Protein AF-A0A2I4CZY6-F1 (afdb_monomer_lite)

pLDDT: mean 74.47, std 20.56, range [33.97, 94.44]

Secondary structure (DSSP, 8-state):
------------------------SHHHHHHHHHHHHHHHHHHHTT-TTS-----HHHHHHHHHHHHHH--THHHHHHHHHH--S----

Sequence (89 aa):
MASTSARQNRSLSARKLSDSTMASPAPLTKANTSFCLALFSKLGDNDRTENVFFSPFSVSSALAMVMLGARGNTATQMSELLCADHQDR

Organism: Austrofundulus limnaeus (NCBI:txid52670)

InterPro domains:
  IPR023796 Serpin domain [PF00079] (31-84)
  IPR036186 Serpin superfamily [SSF56574] (20-86)
  IPR042178 Serpin superfamily, domain 1 [G3DSA:3.30.497.10] (1-89)

Foldseek 3Di:
DDDDDDDDDPPDPPPPPDCPPPPPCVQQVVLLVVLVVVVQVVVCVVPVPDDDDDDSVVVLVVLVVVLVVDDDPSVVVSCVSNRPDPPPD

Radius of gyration: 25.67 Å; chains: 1; bounding box: 84×50×32 Å

Structure (mmCIF, N/CA/C/O backbone):
data_AF-A0A2I4CZY6-F1
#
_entry.id   AF-A0A2I4CZY6-F1
#
loop_
_atom_site.group_PDB
_atom_site.id
_atom_site.type_symbol
_atom_site.label_atom_id
_atom_site.label_alt_id
_atom_site.label_comp_id
_atom_site.label_asym_id
_atom_site.label_entity_id
_atom_site.label_seq_id
_atom_site.pdbx_PDB_ins_code
_atom_site.Cartn_x
_atom_site.Cartn_y
_atom_site.Cartn_z
_atom_site.occupancy
_atom_site.B_iso_or_equiv
_atom_site.auth_seq_id
_atom_site.auth_comp_id
_atom_site.auth_asym_id
_atom_site.auth_atom_id
_atom_site.pdbx_PDB_model_num
ATOM 1 N N . MET A 1 1 ? 69.245 -37.803 11.677 1.00 39.03 1 MET A N 1
ATOM 2 C CA . MET A 1 1 ? 68.099 -37.954 12.601 1.00 39.03 1 MET A CA 1
ATOM 3 C C . MET A 1 1 ? 66.870 -37.367 11.909 1.00 39.03 1 MET A C 1
ATOM 5 O O . MET A 1 1 ? 66.867 -36.176 11.654 1.00 39.03 1 MET A O 1
ATOM 9 N N . ALA A 1 2 ? 66.091 -38.236 11.249 1.00 37.66 2 ALA A N 1
ATOM 10 C CA . ALA A 1 2 ? 64.656 -38.497 11.498 1.00 37.66 2 ALA A CA 1
ATOM 11 C C . ALA A 1 2 ? 63.749 -37.302 11.118 1.00 37.66 2 ALA A C 1
ATOM 13 O O . ALA A 1 2 ? 63.731 -36.302 11.816 1.00 37.66 2 ALA A O 1
ATOM 14 N N . SER A 1 3 ? 63.174 -37.250 9.911 1.00 39.97 3 SER A N 1
ATOM 15 C CA . SER A 1 3 ? 62.009 -38.004 9.398 1.00 39.97 3 SER A CA 1
ATOM 16 C C . SER A 1 3 ? 60.671 -37.638 10.059 1.00 39.97 3 SER A C 1
ATOM 18 O O . SER A 1 3 ? 60.522 -37.759 11.269 1.00 39.97 3 SER A O 1
ATOM 20 N N . THR A 1 4 ? 59.693 -37.356 9.184 1.00 47.19 4 THR A N 1
ATOM 21 C CA . THR A 1 4 ? 58.232 -37.514 9.359 1.00 47.19 4 THR A CA 1
ATOM 22 C C . THR A 1 4 ? 57.436 -36.338 9.945 1.00 47.19 4 THR A C 1
ATOM 24 O O . THR A 1 4 ? 57.485 -36.085 11.140 1.00 47.19 4 THR A O 1
ATOM 27 N N . SER A 1 5 ? 56.588 -35.715 9.109 1.00 45.25 5 SER A N 1
ATOM 28 C CA . SER A 1 5 ? 55.166 -35.407 9.403 1.00 45.25 5 SER A CA 1
ATOM 29 C C . SER A 1 5 ? 54.523 -34.784 8.143 1.00 45.25 5 SER A C 1
ATOM 31 O O . SER A 1 5 ? 54.842 -33.662 7.774 1.00 45.25 5 SER A O 1
ATOM 33 N N . ALA A 1 6 ? 53.848 -35.528 7.262 1.00 43.81 6 ALA A N 1
ATOM 34 C CA . ALA A 1 6 ? 52.489 -36.070 7.388 1.00 43.81 6 ALA A CA 1
ATOM 35 C C . ALA A 1 6 ? 51.387 -34.998 7.537 1.00 43.81 6 ALA A C 1
ATOM 37 O O . ALA A 1 6 ? 50.987 -34.6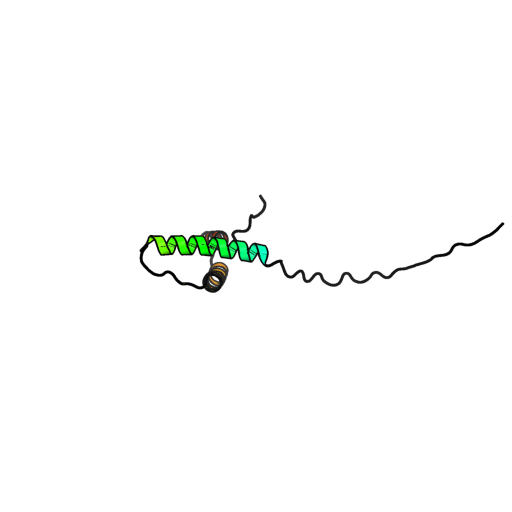75 8.647 1.00 43.81 6 ALA A O 1
ATOM 38 N N . ARG A 1 7 ? 50.819 -34.525 6.417 1.00 44.41 7 ARG A N 1
ATOM 39 C CA . ARG A 1 7 ? 49.368 -34.615 6.135 1.00 44.41 7 ARG A CA 1
ATOM 40 C C . ARG A 1 7 ? 49.006 -33.914 4.830 1.00 44.41 7 ARG A C 1
ATOM 42 O O . ARG A 1 7 ? 48.794 -32.709 4.758 1.00 44.41 7 ARG A O 1
ATOM 49 N N . GLN A 1 8 ? 48.831 -34.738 3.811 1.00 50.75 8 GLN A N 1
ATOM 50 C CA . GLN A 1 8 ? 47.884 -34.474 2.748 1.00 50.75 8 GLN A CA 1
ATOM 51 C C . GLN A 1 8 ? 46.475 -34.505 3.346 1.00 50.75 8 GLN A C 1
ATOM 53 O O . GLN A 1 8 ? 46.080 -35.516 3.913 1.00 50.75 8 GLN A O 1
ATOM 58 N N . ASN A 1 9 ? 45.724 -33.416 3.209 1.00 40.91 9 ASN A N 1
ATOM 59 C CA . ASN A 1 9 ? 44.270 -33.449 3.315 1.00 40.91 9 ASN A CA 1
ATOM 60 C C . ASN A 1 9 ? 43.688 -32.526 2.246 1.00 40.91 9 ASN A C 1
ATOM 62 O O . ASN A 1 9 ? 43.410 -31.351 2.468 1.00 40.91 9 ASN A O 1
ATOM 66 N N . ARG A 1 10 ? 43.508 -33.107 1.054 1.00 49.91 10 ARG A N 1
ATOM 67 C CA . ARG A 1 10 ? 42.519 -32.656 0.075 1.00 49.91 10 ARG A CA 1
ATOM 68 C C . ARG A 1 10 ? 41.142 -32.770 0.735 1.00 49.91 10 ARG A C 1
ATOM 70 O O . ARG A 1 10 ? 40.482 -33.796 0.610 1.00 49.91 10 ARG A O 1
ATOM 77 N N . SER A 1 11 ? 40.731 -31.739 1.467 1.00 46.47 11 SER A N 1
ATOM 78 C CA . SER A 1 11 ? 39.347 -31.612 1.906 1.00 46.47 11 SER A CA 1
ATOM 79 C C . SER A 1 11 ? 38.558 -30.984 0.769 1.00 46.47 11 SER A C 1
ATOM 81 O O . SER A 1 11 ? 38.684 -29.802 0.466 1.00 46.47 11 SER A O 1
ATOM 83 N N . LEU A 1 12 ? 37.834 -31.872 0.102 1.00 46.00 12 LEU A N 1
ATOM 84 C CA . LEU A 1 12 ? 36.777 -31.687 -0.876 1.00 46.00 12 LEU A CA 1
ATOM 85 C C . LEU A 1 12 ? 36.156 -30.284 -0.862 1.00 46.00 12 LEU A C 1
ATOM 87 O O . LEU A 1 12 ? 35.652 -29.824 0.161 1.00 46.00 12 LEU A O 1
ATOM 91 N N . SER A 1 13 ? 36.145 -29.665 -2.046 1.00 52.50 13 SER A N 1
ATOM 92 C CA . SER A 1 13 ? 35.219 -28.601 -2.429 1.00 52.50 13 SER A CA 1
ATOM 93 C C . SER A 1 13 ? 33.795 -29.096 -2.164 1.00 52.50 13 SER A C 1
ATOM 95 O O . SER A 1 13 ? 33.159 -29.738 -3.004 1.00 52.50 13 SER A O 1
ATOM 97 N N . ALA A 1 14 ? 33.330 -28.889 -0.933 1.00 48.25 14 ALA A N 1
ATOM 98 C CA . ALA A 1 14 ? 31.943 -29.039 -0.568 1.00 48.25 14 ALA A CA 1
ATOM 99 C C . ALA A 1 14 ? 31.219 -27.935 -1.328 1.00 48.25 14 ALA A C 1
ATOM 101 O O . ALA A 1 14 ? 31.343 -26.752 -1.014 1.00 48.25 14 ALA A O 1
ATOM 102 N N . ARG A 1 15 ? 30.558 -28.362 -2.405 1.00 42.50 15 ARG A N 1
ATOM 103 C CA . ARG A 1 15 ? 29.551 -27.630 -3.165 1.00 42.50 15 ARG A CA 1
ATOM 104 C C . ARG A 1 15 ? 28.907 -26.585 -2.261 1.00 42.50 15 ARG A C 1
ATOM 106 O O . ARG A 1 15 ? 28.262 -26.954 -1.281 1.00 42.50 15 ARG A O 1
ATOM 113 N N . LYS A 1 16 ? 29.104 -25.305 -2.588 1.00 46.22 16 LYS A N 1
ATOM 114 C CA . LYS A 1 16 ? 28.320 -24.209 -2.026 1.00 46.22 16 LYS A CA 1
ATOM 115 C C . LYS A 1 16 ? 26.871 -24.516 -2.399 1.00 46.22 16 LYS A C 1
ATOM 117 O O . LYS A 1 16 ? 26.454 -24.282 -3.530 1.00 46.22 16 LYS A O 1
ATOM 122 N N . LEU A 1 17 ? 26.183 -25.207 -1.491 1.00 41.84 17 LEU A N 1
ATOM 123 C CA . LEU A 1 17 ? 24.759 -25.472 -1.555 1.00 41.84 17 LEU A CA 1
ATOM 124 C C . LEU A 1 17 ? 24.106 -24.116 -1.765 1.00 41.84 17 LEU A C 1
ATOM 126 O O . LEU A 1 17 ? 24.444 -23.155 -1.074 1.00 41.84 17 LEU A O 1
ATOM 130 N N . SER A 1 18 ? 23.278 -24.060 -2.802 1.00 50.38 18 SER A N 1
ATOM 131 C CA . SER A 1 18 ? 22.428 -22.938 -3.158 1.00 50.38 18 SER A CA 1
ATOM 132 C C . SER A 1 18 ? 21.943 -22.238 -1.899 1.00 50.38 18 SER A C 1
ATOM 134 O O . SER A 1 18 ? 21.132 -22.786 -1.150 1.00 50.38 18 SER A O 1
ATOM 136 N N . ASP A 1 19 ? 22.456 -21.036 -1.678 1.00 45.59 19 ASP A N 1
ATOM 137 C CA . ASP A 1 19 ? 21.843 -20.089 -0.772 1.00 45.59 19 ASP A CA 1
ATOM 138 C C . ASP A 1 19 ? 20.528 -19.672 -1.437 1.00 45.59 19 ASP A C 1
ATOM 140 O O . ASP A 1 19 ? 20.442 -18.681 -2.158 1.00 45.59 19 ASP A O 1
ATOM 144 N N . SER A 1 20 ? 19.502 -20.510 -1.289 1.00 54.28 20 SER A N 1
ATOM 145 C CA . SER A 1 20 ? 18.120 -20.069 -1.385 1.00 54.28 20 SER A CA 1
ATOM 146 C C . SER A 1 20 ? 17.871 -19.231 -0.139 1.00 54.28 20 SER A C 1
ATOM 148 O O . SER A 1 20 ? 17.179 -19.669 0.778 1.00 54.28 20 SER A O 1
ATOM 150 N N . THR A 1 21 ? 18.501 -18.054 -0.074 1.00 57.12 21 THR A N 1
ATOM 151 C CA . THR A 1 21 ? 18.176 -17.049 0.925 1.00 57.12 21 THR A CA 1
ATOM 152 C C . THR A 1 21 ? 16.696 -16.762 0.730 1.00 57.12 21 THR A C 1
ATOM 154 O O . THR A 1 21 ? 16.298 -16.088 -0.220 1.00 57.12 21 THR A O 1
ATOM 157 N N . MET A 1 22 ? 15.854 -17.307 1.605 1.00 54.12 22 MET A N 1
ATOM 158 C CA . MET A 1 22 ? 14.544 -16.728 1.840 1.00 54.12 22 MET A CA 1
ATOM 159 C C . MET A 1 22 ? 14.841 -15.299 2.275 1.00 54.12 22 MET A C 1
ATOM 161 O O . MET A 1 22 ? 15.390 -15.098 3.360 1.00 54.12 22 MET A O 1
ATOM 165 N N . ALA A 1 23 ? 14.596 -14.329 1.391 1.00 60.62 23 ALA A N 1
ATOM 166 C CA . ALA A 1 23 ? 14.735 -12.923 1.729 1.00 60.62 23 ALA A CA 1
ATOM 167 C C . ALA A 1 23 ? 14.030 -12.713 3.073 1.00 60.62 23 ALA A C 1
ATOM 169 O O . ALA A 1 23 ? 12.866 -13.094 3.226 1.00 60.62 23 ALA A O 1
ATOM 170 N N . SER A 1 24 ? 14.765 -12.213 4.070 1.00 58.44 24 SER A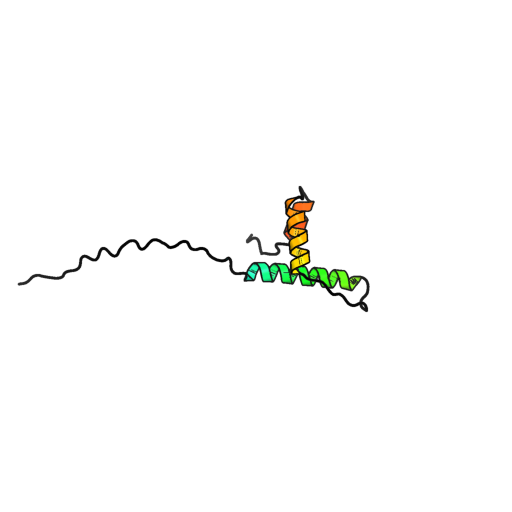 N 1
ATOM 171 C CA . SER A 1 24 ? 14.198 -11.935 5.388 1.00 58.44 24 SER A CA 1
ATOM 172 C C . SER A 1 24 ? 12.906 -11.139 5.184 1.00 58.44 24 SER A C 1
ATOM 174 O O . SER A 1 24 ? 12.944 -10.141 4.468 1.00 58.44 24 SER A O 1
ATOM 176 N N . PRO A 1 25 ? 11.761 -11.532 5.765 1.00 65.56 25 PRO A N 1
ATOM 177 C CA . PRO A 1 25 ? 10.506 -10.807 5.577 1.00 65.56 25 PRO A CA 1
ATOM 178 C C . PRO A 1 25 ? 10.512 -9.437 6.272 1.00 65.56 25 PRO A C 1
ATOM 180 O O . PRO A 1 25 ? 9.533 -8.699 6.170 1.00 65.56 25 PRO A O 1
ATOM 183 N N . ALA A 1 26 ? 11.580 -9.084 6.997 1.00 72.88 26 ALA A N 1
ATOM 184 C CA . ALA A 1 26 ? 11.672 -7.852 7.772 1.00 72.88 26 ALA A CA 1
ATOM 185 C C . ALA A 1 26 ? 11.489 -6.563 6.937 1.00 72.88 26 ALA A C 1
ATOM 187 O O . ALA A 1 26 ? 10.699 -5.719 7.369 1.00 72.88 26 ALA A O 1
ATOM 188 N N . PRO A 1 27 ? 12.114 -6.396 5.751 1.00 79.00 27 PRO A N 1
ATOM 189 C CA . PRO A 1 27 ? 11.942 -5.194 4.930 1.00 79.00 27 PRO A CA 1
ATOM 190 C C . PRO A 1 27 ? 10.513 -5.081 4.374 1.00 79.00 27 PRO A C 1
ATOM 192 O O . PRO A 1 27 ? 9.845 -4.065 4.552 1.00 79.00 27 PRO A O 1
ATOM 195 N N . LEU A 1 28 ? 9.960 -6.189 3.864 1.00 81.62 28 LEU A N 1
ATOM 196 C CA . LEU A 1 28 ? 8.576 -6.252 3.374 1.00 81.62 28 LEU A CA 1
ATOM 197 C C . LEU A 1 28 ? 7.546 -5.977 4.478 1.00 81.62 28 LEU A C 1
ATOM 199 O O . LEU A 1 28 ? 6.562 -5.271 4.261 1.00 81.62 28 LEU A O 1
ATOM 203 N N . THR A 1 29 ? 7.777 -6.507 5.681 1.00 86.06 29 THR A N 1
ATOM 204 C CA . THR A 1 29 ? 6.917 -6.259 6.848 1.00 86.06 29 THR A CA 1
ATOM 205 C C . THR A 1 29 ? 6.937 -4.781 7.226 1.00 86.06 29 THR A C 1
ATOM 207 O O . THR A 1 29 ? 5.883 -4.207 7.508 1.00 86.06 29 THR A O 1
ATOM 210 N N . LYS A 1 30 ? 8.111 -4.140 7.187 1.00 86.88 30 LYS A N 1
ATOM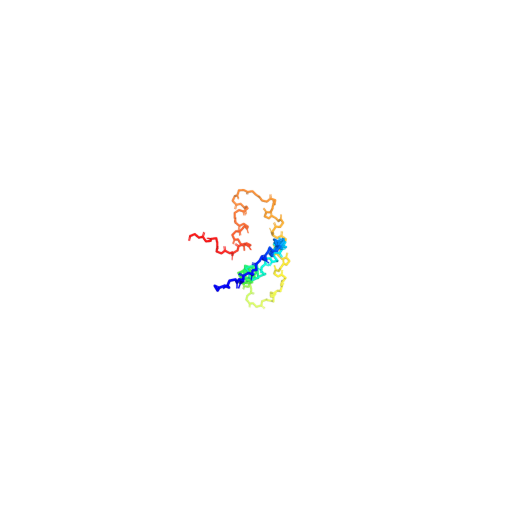 211 C CA . LYS A 1 30 ? 8.273 -2.710 7.467 1.00 86.88 30 LYS A CA 1
ATOM 212 C C . LYS A 1 30 ? 7.559 -1.845 6.425 1.00 86.88 30 LYS A C 1
ATOM 214 O O . LYS A 1 30 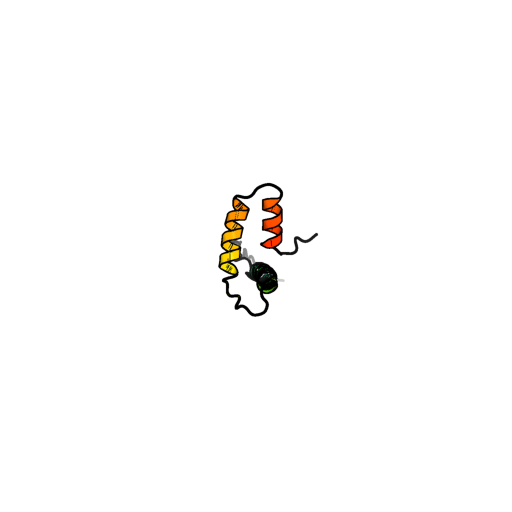? 6.779 -0.976 6.814 1.00 86.88 30 LYS A O 1
ATOM 219 N N . ALA A 1 31 ? 7.759 -2.121 5.135 1.00 86.75 31 ALA A N 1
ATOM 220 C CA . ALA A 1 31 ? 7.091 -1.410 4.047 1.00 86.75 31 ALA A CA 1
ATOM 221 C C . ALA A 1 31 ? 5.560 -1.536 4.147 1.00 86.75 31 ALA A C 1
ATOM 223 O O . ALA A 1 31 ? 4.852 -0.528 4.165 1.00 86.75 31 ALA A O 1
ATOM 224 N N . ASN A 1 32 ? 5.045 -2.757 4.336 1.00 89.12 32 ASN A N 1
ATOM 225 C CA . ASN A 1 32 ? 3.607 -3.002 4.464 1.00 89.12 32 ASN A CA 1
ATOM 226 C C . ASN A 1 32 ? 3.007 -2.351 5.726 1.00 89.12 32 ASN A C 1
ATOM 228 O O . ASN A 1 32 ? 1.884 -1.853 5.690 1.00 89.12 32 ASN A O 1
ATOM 232 N N . THR A 1 33 ? 3.757 -2.308 6.833 1.00 90.38 33 THR A N 1
ATOM 233 C CA . THR A 1 33 ? 3.334 -1.612 8.061 1.00 90.38 33 THR A CA 1
ATOM 234 C C . THR A 1 33 ? 3.254 -0.101 7.843 1.00 90.38 33 THR A C 1
ATOM 236 O O . THR A 1 33 ? 2.252 0.513 8.201 1.00 90.38 33 THR A O 1
ATOM 239 N N . SER A 1 34 ? 4.268 0.503 7.214 1.00 90.56 34 SER A N 1
ATOM 240 C CA . SER A 1 34 ? 4.272 1.940 6.907 1.00 90.56 34 SER A CA 1
ATOM 241 C C . SER A 1 34 ? 3.114 2.320 5.984 1.00 90.56 34 SER A C 1
ATOM 243 O O . SER A 1 34 ? 2.378 3.265 6.268 1.00 90.56 34 SER A O 1
ATOM 245 N N . PHE A 1 35 ? 2.908 1.545 4.916 1.00 91.06 35 PHE A N 1
ATOM 246 C CA . PHE A 1 35 ? 1.784 1.715 3.998 1.00 91.06 35 PHE A CA 1
ATOM 247 C C . PHE A 1 35 ? 0.435 1.610 4.725 1.00 91.06 35 PHE A C 1
ATOM 249 O O . PHE A 1 35 ? -0.424 2.475 4.566 1.00 91.06 35 PHE A O 1
ATOM 256 N N . CYS A 1 36 ? 0.264 0.594 5.578 1.00 92.56 36 CYS A N 1
ATOM 257 C CA . CYS A 1 36 ? -0.949 0.401 6.368 1.00 92.56 36 CYS A CA 1
ATOM 258 C C . CYS A 1 36 ? -1.265 1.604 7.261 1.00 92.56 36 CYS A C 1
ATOM 260 O O . CYS A 1 36 ? -2.414 2.037 7.315 1.00 92.56 36 CYS A O 1
ATOM 262 N N . LEU A 1 37 ? -0.270 2.133 7.976 1.00 92.31 37 LEU A N 1
ATOM 263 C CA . LEU A 1 37 ? -0.459 3.277 8.871 1.00 92.31 37 LEU A CA 1
ATOM 264 C C . LEU A 1 37 ? -0.833 4.542 8.093 1.00 92.31 37 LEU A C 1
ATOM 266 O O . LEU A 1 37 ? -1.728 5.279 8.515 1.00 92.31 37 LEU A O 1
ATOM 270 N N . ALA A 1 38 ? -0.195 4.766 6.941 1.00 92.06 38 ALA A N 1
ATOM 271 C CA . ALA A 1 38 ? -0.538 5.869 6.051 1.00 92.06 38 ALA A CA 1
ATOM 272 C C . ALA A 1 38 ? -1.976 5.741 5.520 1.00 92.06 38 ALA A C 1
ATOM 274 O O . ALA A 1 38 ? -2.742 6.703 5.574 1.00 92.06 38 ALA A O 1
ATOM 275 N N . LEU A 1 39 ? -2.370 4.543 5.075 1.00 92.19 39 LEU A N 1
ATOM 276 C CA . LEU A 1 39 ? -3.719 4.268 4.580 1.00 92.19 39 LEU A CA 1
ATOM 277 C C . LEU A 1 39 ? -4.779 4.414 5.680 1.00 92.19 39 LEU A C 1
ATOM 279 O O . LEU A 1 39 ? -5.804 5.051 5.455 1.00 92.19 39 LEU A O 1
ATOM 283 N N . PHE A 1 40 ? -4.525 3.869 6.871 1.00 91.81 40 PHE A N 1
ATOM 284 C CA . PHE A 1 40 ? -5.427 3.981 8.018 1.00 91.81 40 PHE A CA 1
ATOM 285 C C . PHE A 1 40 ? -5.654 5.441 8.411 1.00 91.81 40 PHE A C 1
ATOM 287 O O . PHE A 1 40 ? -6.797 5.864 8.563 1.00 91.81 40 PHE A O 1
ATOM 294 N N . SER A 1 41 ? -4.573 6.224 8.503 1.00 91.50 41 SER A N 1
ATOM 295 C CA . SER A 1 41 ? -4.656 7.657 8.804 1.00 91.50 41 SER A CA 1
ATOM 296 C C . SER A 1 41 ? -5.494 8.384 7.755 1.00 91.50 41 SER A C 1
ATOM 298 O O . SER A 1 41 ? -6.391 9.147 8.097 1.00 91.50 41 SER A O 1
ATOM 300 N N . LYS A 1 42 ? -5.267 8.079 6.471 1.00 91.44 42 LYS A N 1
ATOM 301 C CA . LYS A 1 42 ? -5.997 8.714 5.373 1.00 91.44 42 LYS A CA 1
ATOM 302 C C . LYS A 1 42 ? -7.480 8.352 5.346 1.00 91.44 42 LYS A C 1
ATOM 304 O O . LYS A 1 42 ? -8.306 9.181 4.972 1.00 91.44 42 LYS A O 1
ATOM 309 N N . LEU A 1 43 ? -7.821 7.123 5.719 1.00 90.50 43 LEU A N 1
ATOM 310 C CA . LEU A 1 43 ? -9.207 6.678 5.791 1.00 90.50 43 LEU A CA 1
ATOM 311 C C . LEU A 1 43 ? -9.927 7.310 6.994 1.00 90.50 43 LEU A C 1
ATOM 313 O O . LEU A 1 43 ? -11.045 7.795 6.836 1.00 90.50 43 LEU A O 1
ATOM 317 N N . GLY A 1 44 ? -9.250 7.409 8.142 1.00 88.25 44 GLY A N 1
ATOM 318 C CA . GLY A 1 44 ? -9.757 8.064 9.353 1.00 88.25 44 GLY A CA 1
ATOM 319 C C . GLY A 1 44 ? -9.844 9.597 9.293 1.00 88.25 44 GLY A C 1
ATOM 320 O O . GLY A 1 44 ? -10.446 10.201 10.180 1.00 88.25 44 GLY A O 1
ATOM 321 N N . ASP A 1 45 ? -9.277 10.241 8.266 1.00 87.75 45 ASP A N 1
ATOM 322 C CA . ASP A 1 45 ? -9.407 11.691 8.052 1.00 87.75 45 ASP A CA 1
ATOM 323 C C . ASP A 1 45 ? -10.826 12.113 7.630 1.00 87.75 45 ASP A C 1
ATOM 325 O O . ASP A 1 45 ? -11.185 13.273 7.829 1.00 87.75 45 ASP A O 1
ATOM 329 N N . ASN A 1 46 ? -11.620 11.208 7.039 1.00 74.81 46 ASN A N 1
ATOM 330 C CA . ASN A 1 46 ? -12.958 11.538 6.530 1.00 74.81 46 ASN A CA 1
ATOM 331 C C . ASN A 1 46 ? -13.993 11.620 7.659 1.00 74.81 46 ASN A C 1
ATOM 333 O O . ASN A 1 46 ? -14.679 12.628 7.766 1.00 74.81 46 ASN A O 1
ATOM 337 N N . ASP A 1 47 ? -14.041 10.608 8.530 1.00 78.81 47 ASP A N 1
ATOM 338 C CA . ASP A 1 47 ? -14.917 10.579 9.701 1.00 78.81 47 ASP A CA 1
ATOM 339 C C . ASP A 1 47 ? -14.203 9.935 10.893 1.00 78.81 47 ASP A C 1
ATOM 341 O O . ASP A 1 47 ? -14.022 8.719 10.974 1.00 78.81 47 ASP A O 1
ATOM 345 N N . ARG A 1 48 ? -13.817 10.767 11.868 1.00 76.38 48 ARG A N 1
ATOM 346 C CA . ARG A 1 48 ? -13.063 10.344 13.066 1.00 76.38 48 ARG A CA 1
ATOM 347 C C . ARG A 1 48 ? -13.851 9.448 14.028 1.00 76.38 48 ARG A C 1
ATOM 349 O O . ARG A 1 48 ? -13.292 8.991 15.023 1.00 76.38 48 ARG A O 1
ATOM 356 N N . THR A 1 49 ? -15.138 9.243 13.773 1.00 81.25 49 THR A N 1
ATOM 357 C CA . THR A 1 49 ? -16.047 8.467 14.624 1.00 81.25 49 THR A CA 1
ATOM 358 C C . THR A 1 49 ? -16.447 7.128 14.015 1.00 81.25 49 THR A C 1
ATOM 360 O O . THR A 1 49 ? -17.103 6.341 14.694 1.00 81.25 49 THR A O 1
ATOM 363 N N . GLU A 1 50 ? -16.083 6.859 12.759 1.00 87.12 50 GLU A N 1
ATOM 364 C CA . GLU A 1 50 ? -16.441 5.614 12.083 1.00 87.12 50 GLU A CA 1
ATOM 365 C C . GLU A 1 50 ? -15.367 4.533 12.231 1.00 87.12 50 GLU A C 1
ATOM 367 O O . GLU A 1 50 ? -14.167 4.793 12.344 1.00 87.12 50 GLU A O 1
ATOM 372 N N . ASN A 1 51 ? -15.816 3.278 12.238 1.00 90.31 51 ASN A N 1
ATOM 373 C CA . ASN A 1 51 ? -14.927 2.131 12.349 1.00 90.31 51 ASN A CA 1
ATOM 374 C C . ASN A 1 51 ? -14.187 1.906 11.027 1.00 90.31 51 ASN A C 1
ATOM 376 O O . ASN A 1 51 ? -14.804 1.658 9.993 1.00 90.31 51 ASN A O 1
ATOM 380 N N . VAL A 1 52 ? -12.856 1.893 11.082 1.00 90.44 52 VAL A N 1
ATOM 381 C CA . VAL A 1 52 ? -11.998 1.583 9.936 1.00 90.44 52 VAL A CA 1
ATOM 382 C C . VAL A 1 52 ? -11.423 0.176 10.085 1.00 90.44 52 VAL A C 1
ATOM 384 O O . VAL A 1 52 ? -10.665 -0.096 11.015 1.00 90.44 52 VAL A O 1
ATOM 387 N N . PHE A 1 53 ? -11.755 -0.718 9.151 1.00 91.31 53 PHE A N 1
ATOM 388 C CA . PHE A 1 53 ? -11.269 -2.099 9.137 1.00 91.31 53 PHE A CA 1
ATOM 389 C C . PHE A 1 53 ? -10.906 -2.543 7.717 1.00 91.31 53 PHE A C 1
ATOM 391 O O . PHE A 1 53 ? -11.731 -2.479 6.808 1.00 91.31 53 PHE A O 1
ATOM 398 N N . PHE A 1 54 ? -9.671 -3.005 7.516 1.00 92.50 54 PHE A N 1
ATOM 399 C CA . PHE A 1 54 ? -9.195 -3.521 6.231 1.00 92.50 54 PHE A CA 1
ATOM 400 C C . PHE A 1 54 ? -8.039 -4.510 6.421 1.00 92.50 54 PHE A C 1
ATOM 402 O O . PHE A 1 54 ? -7.407 -4.551 7.475 1.00 92.50 54 PHE A O 1
ATOM 409 N N . SER A 1 55 ? -7.747 -5.301 5.382 1.00 94.44 55 SER A N 1
ATOM 410 C CA . SER A 1 55 ? -6.584 -6.197 5.339 1.00 94.44 55 SER A CA 1
ATOM 411 C C . SER A 1 55 ? -5.413 -5.513 4.622 1.00 94.44 55 SER A C 1
ATOM 413 O O . SER A 1 55 ? -5.478 -5.345 3.400 1.00 94.44 55 SER A O 1
ATOM 415 N N . PRO A 1 56 ? -4.324 -5.146 5.326 1.00 89.38 56 PRO A N 1
ATOM 416 C CA . PRO A 1 56 ? -3.225 -4.394 4.721 1.00 89.38 56 PRO A CA 1
ATOM 417 C C . PRO A 1 56 ? -2.531 -5.178 3.609 1.00 89.38 56 PRO A C 1
ATOM 419 O O . PRO A 1 56 ? -2.318 -4.668 2.515 1.00 89.38 56 PRO A O 1
ATOM 422 N N . PHE A 1 57 ? -2.261 -6.462 3.858 1.00 89.69 57 PHE A N 1
ATOM 423 C CA . PHE A 1 57 ? -1.600 -7.335 2.891 1.00 89.69 57 PHE A CA 1
ATOM 424 C C . PHE A 1 57 ? -2.426 -7.529 1.613 1.00 89.69 57 PHE A C 1
ATOM 426 O O . PHE A 1 57 ? -1.873 -7.528 0.512 1.00 89.69 57 PHE A O 1
ATOM 433 N N . SER A 1 58 ? -3.751 -7.660 1.741 1.00 93.19 58 SER A N 1
ATOM 434 C CA . SER A 1 58 ? -4.632 -7.825 0.581 1.00 93.19 58 SER A CA 1
ATOM 435 C C . SER A 1 58 ? -4.645 -6.577 -0.299 1.00 93.19 58 SER A C 1
ATOM 437 O O . SER A 1 58 ? -4.586 -6.695 -1.521 1.00 93.19 58 SER A O 1
ATOM 439 N N . VAL A 1 59 ? -4.703 -5.388 0.309 1.00 92.62 59 VAL A N 1
ATOM 440 C CA . VAL A 1 59 ? -4.677 -4.119 -0.430 1.00 92.62 59 VAL A CA 1
ATOM 441 C C . VAL A 1 59 ? -3.334 -3.952 -1.140 1.00 92.62 59 VAL A C 1
ATOM 443 O O . VAL A 1 59 ? -3.314 -3.720 -2.347 1.00 92.62 59 VAL A O 1
ATOM 446 N N . SER A 1 60 ? -2.219 -4.162 -0.437 1.00 91.12 60 SER A N 1
ATOM 447 C CA . SER A 1 60 ? -0.876 -4.093 -1.026 1.00 91.12 60 SER A CA 1
ATOM 448 C C . SER A 1 60 ? -0.703 -5.068 -2.194 1.00 91.12 60 SER A C 1
ATOM 450 O O . SER A 1 60 ? -0.165 -4.696 -3.233 1.00 91.12 60 SER A O 1
ATOM 452 N N .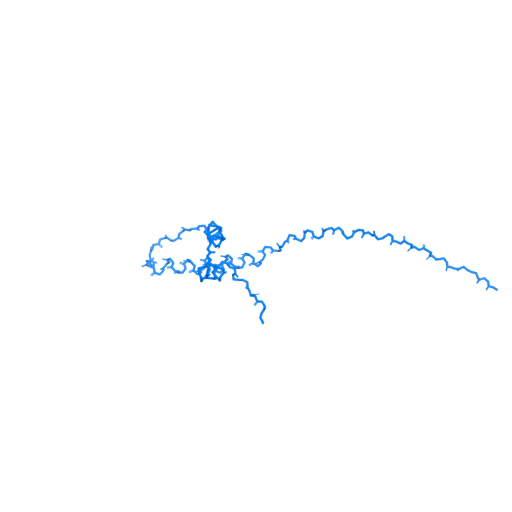 SER A 1 61 ? -1.217 -6.297 -2.070 1.00 91.12 61 SER A N 1
ATOM 453 C CA . SER A 1 61 ? -1.143 -7.313 -3.131 1.00 91.12 61 SER A CA 1
ATOM 454 C C . SER A 1 61 ? -1.940 -6.915 -4.374 1.00 91.12 61 SER A C 1
ATOM 456 O O . SER A 1 61 ? -1.458 -7.062 -5.497 1.00 91.12 61 SER A O 1
ATOM 458 N N . ALA A 1 62 ? -3.150 -6.379 -4.188 1.00 93.81 62 ALA A N 1
ATOM 459 C CA . ALA A 1 62 ? -3.965 -5.888 -5.294 1.00 93.81 62 ALA A CA 1
ATOM 460 C C . ALA A 1 62 ? -3.273 -4.723 -6.018 1.00 93.81 62 ALA A C 1
ATOM 462 O O . ALA A 1 62 ? -3.161 -4.733 -7.243 1.00 93.81 62 ALA A O 1
ATOM 463 N N . LEU A 1 63 ? -2.744 -3.754 -5.266 1.00 91.38 63 LEU A N 1
ATOM 464 C CA . LEU A 1 63 ? -2.031 -2.607 -5.829 1.00 91.38 63 LEU A CA 1
ATOM 465 C C . LEU A 1 63 ? -0.712 -3.010 -6.505 1.00 91.38 63 LEU A C 1
ATOM 467 O O . LEU A 1 63 ? -0.353 -2.413 -7.514 1.00 91.38 63 LEU A O 1
ATOM 471 N N . ALA A 1 64 ? -0.022 -4.048 -6.025 1.00 90.44 64 ALA A N 1
ATOM 472 C CA . ALA A 1 64 ? 1.173 -4.578 -6.682 1.00 90.44 64 ALA A CA 1
ATOM 473 C C . ALA A 1 64 ? 0.861 -5.147 -8.079 1.00 90.44 64 ALA A C 1
ATOM 475 O O . ALA A 1 64 ? 1.614 -4.920 -9.027 1.00 90.44 64 ALA A O 1
ATOM 476 N N . MET A 1 65 ? -0.279 -5.828 -8.241 1.00 92.38 65 MET A N 1
ATOM 477 C CA . MET A 1 65 ? -0.738 -6.276 -9.562 1.00 92.38 65 MET A CA 1
ATOM 478 C C . MET A 1 65 ? -1.098 -5.097 -10.475 1.00 92.38 65 MET A C 1
ATOM 480 O O . MET A 1 65 ? -0.810 -5.136 -11.670 1.00 92.38 65 MET A O 1
ATOM 484 N N . VAL A 1 66 ? -1.678 -4.028 -9.922 1.00 92.50 66 VAL A N 1
ATOM 485 C CA . VAL A 1 66 ? -1.961 -2.794 -10.675 1.00 92.50 66 VAL A CA 1
ATOM 486 C C . VAL A 1 66 ? -0.663 -2.104 -11.103 1.00 92.50 66 VAL A C 1
ATOM 488 O O . VAL A 1 66 ? -0.542 -1.709 -12.261 1.00 92.50 66 VAL A O 1
ATOM 491 N N . MET A 1 67 ? 0.333 -2.022 -10.217 1.00 91.56 67 MET A N 1
ATOM 492 C CA . MET A 1 67 ? 1.659 -1.475 -10.519 1.00 91.56 67 MET A CA 1
ATOM 493 C C . MET A 1 67 ? 2.312 -2.204 -11.698 1.00 91.56 67 MET A C 1
ATOM 495 O O . MET A 1 67 ? 2.884 -1.552 -12.567 1.00 91.56 67 MET A O 1
ATOM 499 N N . LEU A 1 68 ? 2.181 -3.534 -11.771 1.00 90.00 68 LEU A N 1
ATOM 500 C CA . LEU A 1 68 ? 2.725 -4.337 -12.872 1.00 90.00 68 LEU A CA 1
ATOM 501 C C . LEU A 1 68 ? 2.120 -3.967 -14.241 1.00 90.00 68 LEU A C 1
ATOM 503 O O . LEU A 1 68 ? 2.792 -4.084 -15.264 1.00 90.00 68 LEU A O 1
ATOM 507 N N . GLY A 1 69 ? 0.862 -3.515 -14.268 1.00 92.50 69 GLY A N 1
ATOM 508 C CA . GLY A 1 69 ? 0.188 -3.036 -15.479 1.00 92.50 69 GLY A CA 1
ATOM 509 C C . GLY A 1 69 ? 0.348 -1.534 -15.749 1.00 92.50 69 GLY A C 1
ATOM 510 O O . GLY A 1 69 ? 0.048 -1.076 -16.854 1.00 92.50 69 GLY A O 1
ATOM 511 N N . ALA A 1 70 ? 0.803 -0.757 -14.765 1.00 93.19 70 ALA A N 1
ATOM 512 C CA . ALA A 1 70 ? 0.935 0.691 -14.863 1.00 93.19 70 ALA A CA 1
ATOM 513 C C . ALA A 1 70 ? 2.168 1.108 -15.686 1.00 93.19 70 ALA A C 1
ATOM 515 O O . ALA A 1 70 ? 3.142 0.370 -15.831 1.00 93.19 70 ALA A O 1
ATOM 516 N N . ARG A 1 71 ? 2.149 2.330 -16.233 1.00 92.06 71 ARG A N 1
ATOM 517 C CA . ARG A 1 71 ? 3.272 2.912 -16.988 1.00 92.06 71 ARG A CA 1
ATOM 518 C C . ARG A 1 71 ? 3.510 4.365 -16.599 1.00 92.06 71 ARG A C 1
ATOM 520 O O . ARG A 1 71 ? 2.617 5.032 -16.079 1.00 92.06 71 ARG A O 1
ATOM 527 N N . GLY A 1 72 ? 4.713 4.855 -16.899 1.00 93.88 72 GLY A N 1
ATOM 528 C CA . GLY A 1 72 ? 5.100 6.243 -16.660 1.00 93.88 72 GLY A CA 1
ATOM 529 C C . GLY A 1 72 ? 4.934 6.637 -15.192 1.00 93.88 72 GLY A C 1
ATOM 530 O O . GLY A 1 72 ? 5.235 5.850 -14.297 1.00 93.88 72 GLY A O 1
ATOM 531 N N . ASN A 1 73 ? 4.406 7.839 -14.960 1.00 94.25 73 ASN A N 1
ATOM 532 C CA . ASN A 1 73 ? 4.257 8.415 -13.624 1.00 94.25 73 ASN A CA 1
ATOM 533 C C . ASN A 1 73 ? 3.422 7.544 -12.668 1.00 94.25 73 ASN A C 1
ATOM 535 O O . ASN A 1 73 ? 3.720 7.472 -11.480 1.00 94.25 73 ASN A O 1
ATOM 539 N N . THR A 1 74 ? 2.406 6.845 -13.181 1.00 92.75 74 THR A N 1
ATOM 540 C CA . THR A 1 74 ? 1.549 5.984 -12.357 1.00 92.75 74 THR A CA 1
ATOM 541 C C . THR A 1 74 ? 2.341 4.829 -11.749 1.00 92.75 74 THR A C 1
ATOM 543 O O . THR A 1 74 ? 2.202 4.564 -10.560 1.00 92.75 74 THR A O 1
ATOM 546 N N . ALA A 1 75 ? 3.214 4.177 -12.524 1.00 89.94 75 ALA A N 1
ATOM 547 C CA . ALA A 1 75 ? 4.049 3.087 -12.014 1.00 89.94 75 ALA A CA 1
ATOM 548 C C . ALA A 1 75 ? 5.018 3.574 -10.923 1.00 89.94 75 ALA A C 1
ATOM 550 O O . ALA A 1 75 ? 5.179 2.906 -9.904 1.00 89.94 75 ALA A O 1
ATOM 551 N N . THR A 1 76 ? 5.604 4.763 -11.105 1.00 90.81 76 THR A N 1
ATOM 552 C CA . THR A 1 76 ? 6.496 5.390 -10.119 1.00 90.81 76 THR A CA 1
ATOM 553 C C . THR A 1 76 ? 5.775 5.661 -8.800 1.00 90.81 76 THR A C 1
ATOM 555 O O . THR A 1 76 ? 6.236 5.210 -7.756 1.00 90.81 76 THR A O 1
ATOM 558 N N . GLN A 1 77 ? 4.600 6.295 -8.848 1.00 91.00 77 GLN A N 1
ATOM 559 C CA . GLN A 1 77 ? 3.803 6.589 -7.651 1.00 91.00 77 GLN A CA 1
ATOM 560 C C . GLN A 1 77 ? 3.365 5.317 -6.910 1.00 91.00 77 GLN A C 1
ATOM 562 O O . GLN A 1 77 ? 3.375 5.276 -5.681 1.00 91.00 77 GLN A O 1
ATOM 567 N N . MET A 1 78 ? 2.994 4.259 -7.644 1.00 91.12 78 MET A N 1
ATOM 568 C CA . MET A 1 78 ? 2.628 2.980 -7.024 1.00 91.12 78 MET A CA 1
ATOM 569 C C . MET A 1 78 ? 3.833 2.312 -6.351 1.00 91.12 78 MET A C 1
ATOM 571 O O . MET A 1 78 ? 3.693 1.779 -5.253 1.00 91.12 78 MET A O 1
ATOM 575 N N . SER A 1 79 ? 5.016 2.372 -6.971 1.00 87.31 79 SER A N 1
ATOM 576 C CA . SER A 1 79 ? 6.248 1.833 -6.389 1.00 87.31 79 SER A CA 1
ATOM 577 C C . SER A 1 79 ? 6.651 2.574 -5.114 1.00 87.31 79 SER A C 1
ATOM 579 O O . SER A 1 79 ? 7.041 1.934 -4.144 1.00 87.31 79 SER A O 1
ATOM 581 N N . GLU A 1 80 ? 6.539 3.903 -5.087 1.00 87.94 80 GLU A N 1
ATOM 582 C CA . GLU A 1 80 ? 6.845 4.715 -3.899 1.00 87.94 80 GLU A CA 1
ATOM 583 C C . GLU A 1 80 ? 5.912 4.395 -2.724 1.00 87.94 80 GLU A C 1
ATOM 585 O O . GLU A 1 80 ? 6.349 4.340 -1.576 1.00 87.94 80 GLU A O 1
ATOM 590 N N . LEU A 1 81 ? 4.631 4.144 -3.008 1.00 86.31 81 LEU A N 1
ATOM 591 C CA . LEU A 1 81 ? 3.642 3.792 -1.990 1.00 86.31 81 LEU A CA 1
ATOM 592 C C . LEU A 1 81 ? 3.810 2.369 -1.438 1.00 86.31 81 LEU A C 1
ATOM 594 O O . LEU A 1 81 ? 3.568 2.154 -0.252 1.00 86.31 81 LEU A O 1
ATOM 598 N N . LEU A 1 82 ? 4.174 1.398 -2.283 1.00 84.38 82 LEU A N 1
ATOM 599 C CA . LEU A 1 82 ? 4.203 -0.026 -1.918 1.00 84.38 82 LEU A CA 1
ATOM 600 C C . LEU A 1 82 ? 5.575 -0.515 -1.440 1.00 84.38 82 LEU A C 1
ATOM 602 O O . LEU A 1 82 ? 5.645 -1.406 -0.594 1.00 84.38 82 LEU A O 1
ATOM 606 N N . CYS A 1 83 ? 6.659 0.055 -1.965 1.00 72.62 83 CYS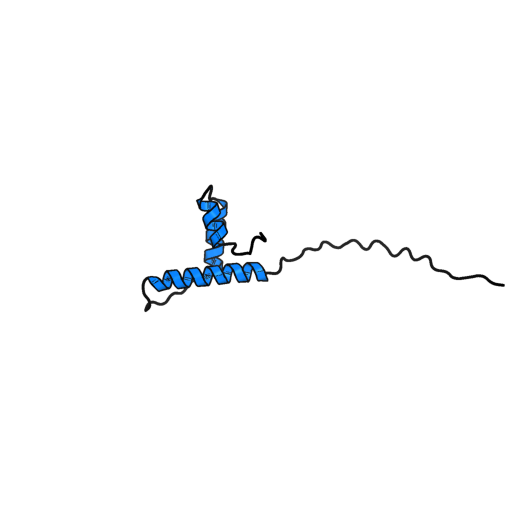 A N 1
ATOM 607 C CA . CYS A 1 83 ? 8.028 -0.411 -1.748 1.00 72.62 83 CYS A CA 1
ATOM 608 C C . CYS A 1 83 ? 8.840 0.596 -0.929 1.00 72.62 83 CYS A C 1
ATOM 610 O O . CYS A 1 83 ? 9.942 0.955 -1.331 1.00 72.62 83 CYS A O 1
ATOM 612 N N . ALA A 1 84 ? 8.317 1.052 0.215 1.00 59.88 84 ALA A N 1
ATOM 613 C CA . ALA A 1 84 ? 9.047 1.906 1.156 1.00 59.88 84 ALA A CA 1
ATOM 614 C C . ALA A 1 84 ? 10.208 1.151 1.847 1.00 59.88 84 ALA A C 1
ATOM 616 O O . ALA A 1 84 ? 10.242 1.009 3.069 1.00 59.88 84 ALA A O 1
ATOM 617 N N . ASP A 1 85 ? 11.159 0.657 1.059 1.00 49.66 85 ASP A N 1
ATOM 618 C CA . ASP A 1 85 ? 12.523 0.400 1.474 1.00 49.66 85 ASP A CA 1
ATOM 619 C C . ASP A 1 85 ? 13.386 1.563 0.997 1.00 49.66 85 ASP A C 1
ATOM 621 O O . ASP A 1 85 ? 13.234 2.097 -0.103 1.00 49.66 85 ASP A O 1
ATOM 625 N N . HIS A 1 86 ? 14.276 1.976 1.890 1.00 47.12 86 HIS A N 1
ATOM 626 C CA . HIS A 1 86 ? 15.376 2.875 1.617 1.00 47.12 86 HIS A CA 1
ATOM 627 C C . HIS A 1 86 ? 16.155 2.303 0.429 1.00 47.12 86 HIS A C 1
ATOM 629 O O . HIS A 1 86 ? 16.957 1.388 0.585 1.00 47.12 86 HIS A O 1
ATOM 635 N N . GLN A 1 87 ? 15.874 2.798 -0.775 1.00 38.44 87 GLN A N 1
ATOM 636 C CA . GLN A 1 87 ? 16.801 2.673 -1.883 1.00 38.44 87 GLN A CA 1
ATOM 637 C C . GLN A 1 87 ? 18.034 3.456 -1.430 1.00 38.44 87 GLN A C 1
ATOM 639 O O . GLN A 1 87 ? 18.019 4.686 -1.509 1.00 38.44 87 GLN A O 1
ATOM 644 N N . ASP A 1 88 ? 19.014 2.747 -0.856 1.00 33.97 88 ASP A N 1
ATOM 645 C CA . ASP A 1 88 ? 20.320 3.277 -0.469 1.00 33.97 88 ASP A CA 1
ATOM 646 C C . ASP A 1 88 ? 20.777 4.260 -1.560 1.00 33.97 88 ASP A C 1
ATOM 648 O O . ASP A 1 88 ? 21.020 3.884 -2.713 1.00 33.97 88 ASP A O 1
ATOM 652 N N . ARG A 1 89 ? 20.782 5.541 -1.200 1.00 38.25 89 ARG A N 1
ATOM 653 C CA . ARG A 1 89 ? 21.289 6.670 -1.976 1.00 38.25 89 ARG A CA 1
ATOM 654 C C . ARG A 1 89 ? 22.486 7.223 -1.233 1.00 38.25 89 ARG A C 1
ATOM 656 O O . ARG A 1 89 ? 22.354 7.414 -0.004 1.00 38.25 89 ARG A O 1
#